Protein AF-A0A316BG96-F1 (afdb_monomer_lite)

Sequence (163 aa):
MLDLDTLSNEFERIVKGADGKKNVAPDLAKAYNKYAKGGTIAGAVLTAGGDVSLLESDFTTDNTEATITNMAAKICAFWDGVPKPGVPSHGGTVVVSVAPTFSLMTVAVAAAIKSCITDKTVEKPYKTLFKAIENVLKTATVTITETMPTTPPSPGTFPETLS

Radius of gyration: 20.79 Å; chains: 1; bounding box: 70×30×56 Å

Structure (mmCIF, N/CA/C/O backbone):
data_AF-A0A316BG96-F1
#
_entry.id   AF-A0A316BG96-F1
#
loop_
_atom_site.group_PDB
_atom_site.id
_atom_site.type_symbol
_atom_site.label_atom_id
_atom_site.label_alt_id
_atom_site.label_comp_id
_atom_site.label_asym_id
_atom_site.label_entity_id
_atom_site.label_seq_id
_atom_site.pdbx_PDB_ins_code
_atom_site.Cartn_x
_atom_site.Cartn_y
_atom_site.Cartn_z
_atom_site.occupancy
_atom_site.B_iso_or_equiv
_atom_site.auth_seq_id
_atom_site.auth_comp_id
_atom_site.auth_asym_id
_atom_site.auth_atom_id
_atom_site.pdbx_PDB_model_num
ATOM 1 N N . MET A 1 1 ? 10.512 1.815 0.602 1.00 74.44 1 MET A N 1
ATOM 2 C CA . MET A 1 1 ? 9.429 2.732 1.029 1.00 74.44 1 MET A CA 1
ATOM 3 C C . MET A 1 1 ? 10.074 3.735 1.974 1.00 74.44 1 MET A C 1
ATOM 5 O O . MET A 1 1 ? 11.223 3.488 2.346 1.00 74.44 1 MET A O 1
ATOM 9 N N . LEU A 1 2 ? 9.421 4.848 2.345 1.00 72.62 2 LEU A N 1
ATOM 10 C CA . LEU A 1 2 ? 9.953 5.623 3.480 1.00 72.62 2 LEU A CA 1
ATOM 11 C C . LEU A 1 2 ? 10.002 4.732 4.728 1.00 72.62 2 LEU A C 1
ATOM 13 O O . LEU A 1 2 ? 9.362 3.686 4.789 1.00 72.62 2 LEU A O 1
ATOM 17 N N . ASP A 1 3 ? 10.781 5.141 5.717 1.00 87.94 3 ASP A N 1
ATOM 18 C CA . ASP A 1 3 ? 10.872 4.424 6.980 1.00 87.94 3 ASP A CA 1
ATOM 19 C C . ASP A 1 3 ? 9.499 4.326 7.696 1.00 87.94 3 ASP A C 1
ATOM 21 O O . ASP A 1 3 ? 8.708 5.277 7.718 1.00 87.94 3 ASP A O 1
ATOM 25 N N . LEU A 1 4 ? 9.218 3.155 8.281 1.00 91.62 4 LEU A N 1
ATOM 26 C CA . LEU A 1 4 ? 7.958 2.866 8.974 1.00 91.62 4 LEU A CA 1
ATOM 27 C C . LEU A 1 4 ? 7.798 3.675 10.265 1.00 91.62 4 LEU A C 1
ATOM 29 O O . LEU A 1 4 ? 6.662 3.980 10.634 1.00 91.62 4 LEU A O 1
ATOM 33 N N . ASP A 1 5 ? 8.889 4.026 10.959 1.00 92.12 5 ASP A N 1
ATOM 34 C CA . ASP A 1 5 ? 8.796 4.906 12.130 1.00 92.12 5 ASP A CA 1
ATOM 35 C C . ASP A 1 5 ? 8.307 6.298 11.715 1.00 92.12 5 ASP A C 1
ATOM 37 O O . ASP A 1 5 ? 7.443 6.865 12.378 1.00 92.12 5 ASP A O 1
ATOM 41 N N . THR A 1 6 ? 8.761 6.813 10.572 1.00 92.62 6 THR A N 1
ATOM 42 C CA . THR A 1 6 ? 8.287 8.092 10.021 1.00 92.62 6 THR A CA 1
ATOM 43 C C . THR A 1 6 ? 6.783 8.072 9.739 1.00 92.62 6 THR A C 1
ATOM 45 O O . THR A 1 6 ? 6.073 8.990 10.151 1.00 92.62 6 THR A O 1
ATOM 48 N N . LEU A 1 7 ? 6.278 7.023 9.077 1.00 93.88 7 LEU A N 1
ATOM 49 C CA . LEU A 1 7 ? 4.843 6.876 8.811 1.00 93.88 7 LEU A CA 1
ATOM 50 C C . LEU A 1 7 ? 4.038 6.743 10.111 1.00 93.88 7 LEU A C 1
ATOM 52 O O . LEU A 1 7 ? 3.036 7.434 10.288 1.00 93.88 7 LEU A O 1
ATOM 56 N N . SER A 1 8 ? 4.488 5.879 11.026 1.00 93.19 8 SER A N 1
ATOM 57 C CA . SER A 1 8 ? 3.817 5.650 12.309 1.00 93.19 8 SER A CA 1
ATOM 58 C C . SER A 1 8 ? 3.733 6.932 13.134 1.00 93.19 8 SER A C 1
ATOM 60 O O . SER A 1 8 ? 2.661 7.269 13.628 1.00 93.19 8 SER A O 1
ATOM 62 N N . ASN A 1 9 ? 4.838 7.671 13.253 1.00 93.88 9 ASN A N 1
ATOM 63 C CA . ASN A 1 9 ? 4.888 8.921 14.009 1.00 93.88 9 ASN A CA 1
ATOM 64 C C . ASN A 1 9 ? 3.950 9.979 13.414 1.00 93.88 9 ASN A C 1
ATOM 66 O O . ASN A 1 9 ? 3.294 10.708 14.156 1.00 93.88 9 ASN A O 1
ATOM 70 N N . GLU A 1 10 ? 3.855 10.051 12.084 1.00 94.25 10 GLU A N 1
ATOM 71 C CA . GLU A 1 10 ? 2.964 10.992 11.408 1.00 94.25 10 GLU A CA 1
ATOM 72 C C . GLU A 1 10 ? 1.486 10.634 11.617 1.00 94.25 10 GLU A C 1
ATOM 74 O O . GLU A 1 10 ? 0.682 11.513 11.932 1.00 94.25 10 GLU A O 1
ATOM 79 N N . PHE A 1 11 ? 1.132 9.348 11.534 1.00 92.94 11 PHE A N 1
ATOM 80 C CA . PHE A 1 11 ? -0.216 8.867 11.852 1.00 92.94 11 PHE A CA 1
ATOM 81 C C . PHE A 1 11 ? -0.593 9.172 13.304 1.00 92.94 11 PHE A C 1
ATOM 83 O O . PHE A 1 11 ? -1.660 9.729 13.563 1.00 92.94 11 PHE A O 1
ATOM 90 N N . GLU A 1 12 ? 0.301 8.889 14.256 1.00 91.88 12 GLU A N 1
ATOM 91 C CA . GLU A 1 12 ? 0.081 9.234 15.661 1.00 91.88 12 GLU A CA 1
ATOM 92 C C . GLU A 1 12 ? -0.116 10.734 15.864 1.00 91.88 12 GLU A C 1
ATOM 94 O O . GLU A 1 12 ? -1.013 11.134 16.603 1.00 91.88 12 GLU A O 1
ATOM 99 N N . ARG A 1 13 ? 0.703 11.571 15.216 1.00 93.88 13 ARG A N 1
ATOM 100 C CA . ARG A 1 13 ? 0.604 13.032 15.299 1.00 93.88 13 ARG A CA 1
ATOM 101 C C . ARG A 1 13 ? -0.744 13.529 14.780 1.00 93.88 13 ARG A C 1
ATOM 103 O O . ARG A 1 13 ? -1.360 14.374 15.427 1.00 93.88 13 ARG A O 1
ATOM 110 N N . ILE A 1 14 ? -1.199 13.014 13.636 1.00 91.56 14 ILE A N 1
ATOM 111 C CA . ILE A 1 14 ? -2.481 13.388 13.024 1.00 91.56 14 ILE A CA 1
ATOM 112 C C . ILE A 1 14 ? -3.645 12.992 13.939 1.00 91.56 14 ILE A C 1
ATOM 114 O O . ILE A 1 14 ? -4.504 13.824 14.219 1.00 91.56 14 ILE A O 1
ATOM 118 N N . VAL A 1 15 ? -3.650 11.756 14.447 1.00 88.44 15 VAL A N 1
ATOM 119 C CA . VAL A 1 15 ? -4.741 11.253 15.296 1.00 88.44 15 VAL A CA 1
ATOM 120 C C . VAL A 1 15 ? -4.753 11.928 16.670 1.00 88.44 15 VAL A C 1
ATOM 122 O O . VAL A 1 15 ? -5.816 12.328 17.130 1.00 88.44 15 VAL A O 1
ATOM 125 N N . LYS A 1 16 ? -3.593 12.142 17.309 1.00 87.12 16 LYS A N 1
ATOM 126 C CA . LYS A 1 16 ? -3.494 12.891 18.581 1.00 87.12 16 LYS A CA 1
ATOM 127 C C . LYS A 1 16 ? -3.902 14.359 18.430 1.00 87.12 16 LYS A C 1
ATOM 129 O O . LYS A 1 16 ? -4.384 14.958 19.383 1.00 87.12 16 LYS A O 1
ATOM 134 N N . GLY A 1 17 ? -3.686 14.939 17.249 1.00 83.00 17 GLY A N 1
ATOM 135 C CA . GLY A 1 17 ? -4.087 16.305 16.921 1.00 83.00 17 GLY A CA 1
ATOM 136 C C . GLY A 1 17 ? -5.556 16.454 16.514 1.00 83.00 17 GLY A C 1
ATOM 137 O O . GLY A 1 17 ? -5.982 17.576 16.243 1.00 83.00 17 GLY A O 1
ATOM 138 N N . ALA A 1 18 ? -6.321 15.361 16.439 1.00 83.69 18 ALA A N 1
ATOM 139 C CA . ALA A 1 18 ? -7.738 15.408 16.110 1.00 83.69 18 ALA A CA 1
ATOM 140 C C . ALA A 1 18 ? -8.537 15.981 17.291 1.00 83.69 18 ALA A C 1
ATOM 142 O O . ALA A 1 18 ? -8.522 15.442 18.392 1.00 83.69 18 ALA A O 1
ATOM 143 N N . ASP A 1 19 ? -9.283 17.055 17.051 1.00 75.50 19 ASP A N 1
ATOM 144 C CA . ASP A 1 19 ? -10.166 17.699 18.035 1.00 75.50 19 ASP A CA 1
ATOM 145 C C . ASP A 1 19 ? -11.575 17.070 18.086 1.00 75.50 19 ASP A C 1
ATOM 147 O O . ASP A 1 19 ? -12.491 17.613 18.705 1.00 75.50 19 ASP A O 1
ATOM 151 N N . GLY A 1 20 ? -11.768 15.946 17.386 1.00 69.00 20 GLY A N 1
ATOM 152 C CA . GLY A 1 20 ? -13.056 15.270 17.213 1.00 69.00 20 GLY A CA 1
ATOM 153 C C . GLY A 1 20 ? -14.021 15.960 16.240 1.00 69.00 20 GLY A C 1
ATOM 154 O O . GLY A 1 20 ? -15.096 15.423 15.988 1.00 69.00 20 GLY A O 1
ATOM 155 N N . LYS A 1 21 ? -13.663 17.123 15.674 1.00 67.81 21 LYS A N 1
ATOM 156 C CA . LYS A 1 21 ? -14.486 17.880 14.711 1.00 67.81 21 LYS A CA 1
ATOM 157 C C . LYS A 1 21 ? -13.891 17.875 13.307 1.00 67.81 21 LYS A C 1
ATOM 159 O O . LYS A 1 21 ? -14.628 17.937 12.325 1.00 67.81 21 LYS A O 1
ATOM 164 N N . LYS A 1 22 ? -12.565 17.802 13.198 1.00 75.56 22 LYS A N 1
ATOM 165 C CA . LYS A 1 22 ? -11.862 17.725 11.917 1.00 75.56 22 LYS A CA 1
ATOM 166 C C . LYS A 1 22 ? -11.860 16.292 11.380 1.00 75.56 22 LYS A C 1
ATOM 168 O O . LYS A 1 22 ? -11.374 15.379 12.043 1.00 75.56 22 LYS A O 1
ATOM 173 N N . ASN A 1 23 ? -12.319 16.105 10.140 1.00 82.25 23 ASN A N 1
ATOM 174 C CA . ASN A 1 23 ? -12.056 14.868 9.406 1.00 82.25 23 ASN A CA 1
ATOM 175 C C . ASN A 1 23 ? -10.546 14.757 9.131 1.00 82.25 23 ASN A C 1
ATOM 177 O O . ASN A 1 23 ? -9.992 15.547 8.365 1.00 82.25 23 ASN A O 1
ATOM 181 N N . VAL A 1 24 ? -9.885 13.792 9.770 1.00 88.31 24 VAL A N 1
ATOM 182 C CA . VAL A 1 24 ? -8.439 13.555 9.629 1.00 88.31 24 VAL A CA 1
ATOM 183 C C . VAL A 1 24 ? -8.082 12.625 8.472 1.00 88.31 24 VAL A C 1
ATOM 185 O O . VAL A 1 24 ? -6.910 12.528 8.113 1.00 88.31 24 VAL A O 1
ATOM 188 N N . ALA A 1 25 ? -9.061 11.962 7.858 1.00 87.81 25 ALA A N 1
ATOM 189 C CA . ALA A 1 25 ? -8.812 10.952 6.837 1.00 87.81 25 ALA A CA 1
ATOM 190 C C . ALA A 1 25 ? -8.024 11.469 5.608 1.00 87.81 25 ALA A C 1
ATOM 192 O O . ALA A 1 25 ? -7.101 10.772 5.178 1.00 87.81 25 ALA A O 1
ATOM 193 N N . PRO A 1 26 ? -8.237 12.707 5.107 1.00 90.44 26 PRO A N 1
ATOM 194 C CA . PRO A 1 26 ? -7.395 13.269 4.047 1.00 90.44 26 PRO A CA 1
ATOM 195 C C . PRO A 1 26 ? -5.927 13.453 4.450 1.00 90.44 26 PRO A C 1
ATOM 197 O O . PRO A 1 26 ? -5.026 13.287 3.627 1.00 90.44 26 PRO A O 1
ATOM 200 N N . ASP A 1 27 ? -5.661 13.791 5.713 1.00 91.81 27 ASP A N 1
ATOM 201 C CA . ASP A 1 27 ? -4.294 13.965 6.214 1.00 91.81 27 ASP A CA 1
ATOM 202 C C . ASP A 1 27 ? -3.598 12.598 6.368 1.00 91.81 27 ASP A C 1
ATOM 204 O O . ASP A 1 27 ? -2.430 12.455 5.998 1.00 91.81 27 ASP A O 1
ATOM 208 N N . LEU A 1 28 ? -4.330 11.568 6.814 1.00 92.56 28 LEU A N 1
ATOM 209 C CA . LEU A 1 28 ? -3.842 10.183 6.890 1.00 92.56 28 LEU A CA 1
ATOM 210 C C . LEU A 1 28 ? -3.525 9.610 5.498 1.00 92.56 28 LEU A C 1
ATOM 212 O O . LEU A 1 28 ? -2.443 9.055 5.288 1.00 92.56 28 LEU A O 1
ATOM 216 N N . ALA A 1 29 ? -4.412 9.810 4.518 1.00 93.75 29 ALA A N 1
ATOM 217 C CA . ALA A 1 29 ? -4.192 9.397 3.131 1.00 93.75 29 ALA A CA 1
ATOM 218 C C . ALA A 1 29 ? -2.940 10.058 2.524 1.00 93.75 29 ALA A C 1
ATOM 220 O O . ALA A 1 29 ? -2.113 9.392 1.894 1.00 93.75 29 ALA A O 1
ATOM 221 N N . LYS A 1 30 ? -2.738 11.361 2.771 1.00 94.31 30 LYS A N 1
ATOM 222 C CA . LYS A 1 30 ? -1.529 12.086 2.343 1.00 94.31 30 LYS A CA 1
ATOM 223 C C . LYS A 1 30 ? -0.261 11.543 2.996 1.00 94.31 30 LYS A C 1
ATOM 225 O O . LYS A 1 30 ? 0.751 11.395 2.306 1.00 94.31 30 LYS A O 1
ATOM 230 N N . ALA A 1 31 ? -0.297 11.244 4.295 1.00 94.56 31 ALA A N 1
ATOM 231 C CA . ALA A 1 31 ? 0.837 10.664 5.008 1.00 94.56 31 ALA A CA 1
ATOM 232 C C . ALA A 1 31 ? 1.220 9.290 4.430 1.00 94.56 31 ALA A C 1
ATOM 234 O O . ALA A 1 31 ? 2.396 9.050 4.141 1.00 94.56 31 ALA A O 1
ATOM 235 N N . TYR A 1 32 ? 0.230 8.433 4.162 1.00 95.06 32 TYR A N 1
ATOM 236 C CA . TYR A 1 32 ? 0.454 7.132 3.529 1.00 95.06 32 TYR A CA 1
ATOM 237 C C . TYR A 1 32 ? 1.020 7.268 2.108 1.00 95.06 32 TYR A C 1
ATOM 239 O O . TYR A 1 32 ? 1.989 6.598 1.748 1.00 95.06 32 TYR A O 1
ATOM 247 N N . ASN A 1 33 ? 0.497 8.208 1.314 1.00 95.31 33 ASN A N 1
ATOM 248 C CA . ASN A 1 33 ? 1.019 8.481 -0.023 1.00 95.31 33 ASN A CA 1
ATOM 249 C C . ASN A 1 33 ? 2.473 8.965 0.012 1.00 95.31 33 ASN A C 1
ATOM 251 O O . ASN A 1 33 ? 3.304 8.499 -0.762 1.00 95.31 33 ASN A O 1
ATOM 255 N N . LYS A 1 34 ? 2.823 9.857 0.945 1.00 95.50 34 LYS A N 1
ATOM 256 C CA . LYS A 1 34 ? 4.212 10.297 1.135 1.00 95.50 34 LYS A CA 1
ATOM 257 C C . LYS A 1 34 ? 5.133 9.117 1.451 1.00 95.50 34 LYS A C 1
ATOM 259 O O . LYS A 1 34 ? 6.230 9.045 0.900 1.00 95.50 34 LYS A O 1
ATOM 264 N N . TYR A 1 35 ? 4.679 8.187 2.289 1.00 94.38 35 TYR A N 1
ATOM 265 C CA . TYR A 1 35 ? 5.410 6.957 2.581 1.00 94.38 35 TYR A CA 1
ATOM 266 C C . TYR A 1 35 ? 5.627 6.084 1.337 1.00 94.38 35 TYR A C 1
ATOM 268 O O . TYR A 1 35 ? 6.760 5.660 1.079 1.00 94.38 35 TYR A O 1
ATOM 276 N N . ALA A 1 36 ? 4.583 5.889 0.525 1.00 94.81 36 ALA A N 1
ATOM 277 C CA . ALA A 1 36 ? 4.663 5.116 -0.712 1.00 94.81 36 ALA A CA 1
ATOM 278 C C . ALA A 1 36 ? 5.658 5.723 -1.717 1.00 94.81 36 ALA A C 1
ATOM 280 O O . ALA A 1 36 ? 6.455 5.006 -2.323 1.00 94.81 36 ALA A O 1
ATOM 281 N N . LYS A 1 37 ? 5.688 7.058 -1.818 1.00 94.12 37 LYS A N 1
ATOM 282 C CA . LYS A 1 37 ? 6.581 7.815 -2.714 1.00 94.12 37 LYS A CA 1
ATOM 283 C C . LYS A 1 37 ? 8.069 7.653 -2.396 1.00 94.12 37 LYS A C 1
ATOM 285 O O . LYS A 1 37 ? 8.889 7.848 -3.286 1.00 94.12 37 LYS A O 1
ATOM 290 N N . GLY A 1 38 ? 8.432 7.279 -1.166 1.00 90.00 38 GLY A N 1
ATOM 291 C CA . GLY A 1 38 ? 9.817 6.934 -0.808 1.00 90.00 38 GLY A CA 1
ATOM 292 C C . GLY A 1 38 ? 10.198 5.481 -1.095 1.00 90.00 38 GLY A C 1
ATOM 293 O O . GLY A 1 38 ? 11.215 4.994 -0.608 1.00 90.00 38 GLY A O 1
ATOM 294 N N . GLY A 1 39 ? 9.349 4.732 -1.799 1.00 87.44 39 GLY A N 1
ATOM 295 C CA . GLY A 1 39 ? 9.655 3.395 -2.291 1.00 87.44 39 GLY A CA 1
ATOM 296 C C . GLY A 1 39 ? 10.709 3.363 -3.388 1.00 87.44 39 GLY A C 1
ATOM 297 O O . GLY A 1 39 ? 10.917 4.339 -4.101 1.00 87.44 39 GLY A O 1
ATOM 298 N N . THR A 1 40 ? 11.339 2.200 -3.538 1.00 90.12 40 THR A N 1
ATOM 299 C CA . THR A 1 40 ? 12.226 1.888 -4.657 1.00 90.12 40 THR A CA 1
ATOM 300 C C . THR A 1 40 ? 11.780 0.573 -5.281 1.00 90.12 40 THR A C 1
ATOM 302 O O . THR A 1 40 ? 11.565 -0.417 -4.584 1.00 90.12 40 THR A O 1
ATOM 305 N N . ILE A 1 41 ? 11.614 0.585 -6.601 1.00 91.00 41 ILE A N 1
ATOM 306 C CA . ILE A 1 41 ? 11.384 -0.590 -7.441 1.00 91.00 41 ILE A CA 1
ATOM 307 C C . ILE A 1 41 ? 12.281 -0.380 -8.658 1.00 91.00 41 ILE A C 1
ATOM 309 O O . ILE A 1 41 ? 12.182 0.654 -9.319 1.00 91.00 41 ILE A O 1
ATOM 313 N N . ALA A 1 42 ? 13.194 -1.313 -8.924 1.00 91.44 42 ALA A N 1
ATOM 314 C CA . ALA A 1 42 ? 14.068 -1.226 -10.091 1.00 91.44 42 ALA A CA 1
ATOM 315 C C . ALA A 1 42 ? 13.215 -1.170 -11.371 1.00 91.44 42 ALA A C 1
ATOM 317 O O . ALA A 1 42 ? 12.233 -1.902 -11.482 1.00 91.44 42 ALA A O 1
ATOM 318 N N . GLY A 1 43 ? 13.530 -0.260 -12.295 1.00 92.12 43 GLY A N 1
ATOM 319 C CA . GLY A 1 43 ? 12.733 -0.068 -13.510 1.00 92.12 43 GLY A CA 1
ATOM 320 C C . GLY A 1 43 ? 11.470 0.789 -13.342 1.00 92.12 43 GLY A C 1
ATOM 321 O O . GLY A 1 43 ? 10.800 1.081 -14.331 1.00 92.12 43 GLY A O 1
ATOM 322 N N . ALA A 1 44 ? 11.124 1.235 -12.130 1.00 94.81 44 ALA A N 1
ATOM 323 C CA . ALA A 1 44 ? 9.926 2.039 -11.892 1.00 94.81 44 ALA A CA 1
ATOM 324 C C . ALA A 1 44 ? 10.207 3.305 -11.074 1.00 94.81 44 ALA A C 1
ATOM 326 O O . ALA A 1 44 ? 11.120 3.374 -10.252 1.00 94.81 44 ALA A O 1
ATOM 327 N N . VAL A 1 45 ? 9.376 4.323 -11.285 1.00 94.81 45 VAL A N 1
ATOM 328 C CA . VAL A 1 45 ? 9.361 5.561 -10.504 1.00 94.81 45 VAL A CA 1
ATOM 329 C C . VAL A 1 45 ? 8.089 5.628 -9.664 1.00 94.81 45 VAL A C 1
ATOM 331 O O . VAL A 1 45 ? 6.998 5.323 -10.140 1.00 94.81 45 VAL A O 1
ATOM 334 N N . LEU A 1 46 ? 8.235 6.007 -8.394 1.00 95.12 46 LEU A N 1
ATOM 335 C CA . LEU A 1 46 ? 7.136 6.065 -7.420 1.00 95.12 46 LEU A CA 1
ATOM 336 C C . LEU A 1 46 ? 6.827 7.505 -6.974 1.00 95.12 46 LEU A C 1
ATOM 338 O O . LEU A 1 46 ? 5.919 7.733 -6.180 1.00 95.12 46 LEU A O 1
ATOM 342 N N . THR A 1 47 ? 7.558 8.501 -7.484 1.00 92.12 47 THR A N 1
ATOM 343 C CA . THR A 1 47 ? 7.514 9.902 -7.023 1.00 92.12 47 THR A CA 1
ATOM 344 C C . THR A 1 47 ? 6.202 10.629 -7.315 1.00 92.12 47 THR A C 1
ATOM 346 O O . THR A 1 47 ? 5.970 11.692 -6.739 1.00 92.12 47 THR A O 1
ATOM 349 N N . ALA A 1 48 ? 5.326 10.086 -8.163 1.00 90.06 48 ALA A N 1
ATOM 350 C CA . ALA A 1 48 ? 3.965 10.593 -8.338 1.00 90.06 48 ALA A CA 1
ATOM 351 C C . ALA A 1 48 ? 3.056 10.180 -7.165 1.00 90.06 48 ALA A C 1
ATOM 353 O O . ALA A 1 48 ? 2.255 10.988 -6.686 1.00 90.06 48 ALA A O 1
ATOM 354 N N . GLY A 1 49 ? 3.281 8.987 -6.608 1.00 92.50 49 GLY A N 1
ATOM 355 C CA . GLY A 1 49 ? 2.392 8.351 -5.641 1.00 92.50 49 GLY A CA 1
ATOM 356 C C . GLY A 1 49 ? 1.203 7.662 -6.314 1.00 92.50 49 GLY A C 1
ATOM 357 O O . GLY A 1 49 ? 1.185 7.497 -7.532 1.00 92.50 49 GLY A O 1
ATOM 358 N N . GLY A 1 50 ? 0.228 7.253 -5.505 1.00 92.31 50 GLY A N 1
ATOM 359 C CA . GLY A 1 50 ? -1.016 6.630 -5.966 1.00 92.31 50 GLY A CA 1
ATOM 360 C C . GLY A 1 50 ? -2.219 7.565 -5.851 1.00 92.31 50 GLY A C 1
ATOM 361 O O . GLY A 1 50 ? -2.094 8.718 -5.426 1.00 92.31 50 GLY A O 1
ATOM 362 N N . ASP A 1 51 ? -3.395 7.051 -6.209 1.00 94.31 51 ASP A N 1
ATOM 363 C CA . ASP A 1 51 ? -4.663 7.763 -6.047 1.00 94.31 51 ASP A CA 1
ATOM 364 C C . ASP A 1 51 ? -5.063 7.821 -4.567 1.00 94.31 51 ASP A C 1
ATOM 366 O O . ASP A 1 51 ? -5.522 6.841 -3.981 1.00 94.31 51 ASP A O 1
ATOM 370 N N . VAL A 1 52 ? -4.867 8.987 -3.951 1.00 92.88 52 VAL A N 1
ATOM 371 C CA . VAL A 1 52 ? -5.154 9.201 -2.527 1.00 92.88 52 VAL A CA 1
ATOM 372 C C . VAL A 1 52 ? -6.637 9.114 -2.196 1.00 92.88 52 VAL A C 1
ATOM 374 O O . VAL A 1 52 ? -6.950 8.766 -1.062 1.00 92.88 52 VAL A O 1
ATOM 377 N N . SER A 1 53 ? -7.535 9.359 -3.156 1.00 91.50 53 SER A N 1
ATOM 378 C CA . SER A 1 53 ? -8.984 9.299 -2.923 1.00 91.50 53 SER A CA 1
ATOM 379 C C . SER A 1 53 ? -9.446 7.890 -2.540 1.00 91.50 53 SER A C 1
ATOM 381 O O . SER A 1 53 ? -10.394 7.730 -1.771 1.00 91.50 53 SER A O 1
ATOM 383 N N . LEU A 1 54 ? -8.697 6.866 -2.968 1.00 91.06 54 LEU A N 1
ATOM 384 C CA . LEU A 1 54 ? -8.889 5.482 -2.544 1.00 91.06 54 LEU A CA 1
ATOM 385 C C . LEU A 1 54 ? -8.636 5.281 -1.046 1.00 91.06 54 LEU A C 1
ATOM 387 O O . LEU A 1 54 ? -9.049 4.268 -0.515 1.00 91.06 54 LEU A O 1
ATOM 391 N N . LEU A 1 55 ? -7.957 6.196 -0.355 1.00 88.00 55 LEU A N 1
ATOM 392 C CA . LEU A 1 55 ? -7.557 6.038 1.047 1.00 88.00 55 LEU A CA 1
ATOM 393 C C . LEU A 1 55 ? -8.279 7.005 2.002 1.00 88.00 55 LEU A C 1
ATOM 395 O O . LEU A 1 55 ? -8.191 6.851 3.219 1.00 88.00 55 LEU A O 1
ATOM 399 N N . GLU A 1 56 ? -8.983 8.010 1.475 1.00 80.12 56 GLU A N 1
ATOM 400 C CA . GLU A 1 56 ? -9.551 9.139 2.232 1.00 80.12 56 GLU A CA 1
ATOM 401 C C . GLU A 1 56 ? -10.733 8.782 3.147 1.00 80.12 56 GLU A C 1
ATOM 403 O O . GLU A 1 56 ? -11.234 9.656 3.847 1.00 80.12 56 GLU A O 1
ATOM 408 N N . SER A 1 57 ? -11.189 7.529 3.175 1.00 67.75 57 SER A N 1
ATOM 409 C CA . SER A 1 57 ? -12.260 7.086 4.086 1.00 67.75 57 SER A CA 1
ATOM 410 C C . SER A 1 57 ? -11.893 5.871 4.934 1.00 67.75 57 SER A C 1
ATOM 412 O O . SER A 1 57 ? -12.492 5.679 5.983 1.00 67.75 57 SER A O 1
ATOM 414 N N . ASP A 1 58 ? -10.886 5.086 4.554 1.00 69.69 58 ASP A N 1
ATOM 415 C CA . ASP A 1 58 ? -10.701 3.732 5.101 1.00 69.69 58 ASP A CA 1
ATOM 416 C C . ASP A 1 58 ? -9.790 3.657 6.325 1.00 69.69 58 ASP A C 1
ATOM 418 O O . ASP A 1 58 ? -9.701 2.619 6.972 1.00 69.69 58 ASP A O 1
ATOM 422 N N . PHE A 1 59 ? -9.121 4.756 6.680 1.00 69.81 59 PHE A N 1
ATOM 423 C CA . PHE A 1 59 ? -8.311 4.827 7.901 1.00 69.81 59 PHE A CA 1
ATOM 424 C C . PHE A 1 59 ? -9.099 5.287 9.137 1.00 69.81 59 PHE A C 1
ATOM 426 O O . PHE A 1 59 ? -8.531 5.359 10.225 1.00 69.81 59 PHE A O 1
ATOM 433 N N . THR A 1 60 ? -10.385 5.618 8.988 1.00 65.44 60 THR A N 1
ATOM 434 C CA . THR A 1 60 ? -11.239 6.156 10.067 1.00 65.44 60 THR A CA 1
ATOM 435 C C . THR A 1 60 ? -12.525 5.354 10.281 1.00 65.44 60 THR A C 1
ATOM 437 O O . THR A 1 60 ? -13.472 5.852 10.885 1.00 65.44 60 THR A O 1
ATOM 440 N N . THR A 1 61 ? -12.597 4.140 9.744 1.00 67.94 61 THR A N 1
ATOM 441 C CA . THR A 1 61 ? -13.802 3.301 9.731 1.00 67.94 61 THR A CA 1
ATOM 442 C C . THR A 1 61 ? -13.849 2.303 10.890 1.00 67.94 61 THR A C 1
ATOM 444 O O . THR A 1 61 ? -12.895 2.166 11.653 1.00 67.94 61 THR A O 1
ATOM 447 N N . ASP A 1 62 ? -14.988 1.622 11.042 1.00 75.75 62 ASP A N 1
ATOM 448 C CA . ASP A 1 62 ? -15.192 0.605 12.075 1.00 75.75 62 ASP A CA 1
ATOM 449 C C . ASP A 1 62 ? -14.399 -0.695 11.829 1.00 75.75 62 ASP A C 1
ATOM 451 O O . ASP A 1 62 ? -13.845 -0.936 10.760 1.00 75.75 62 ASP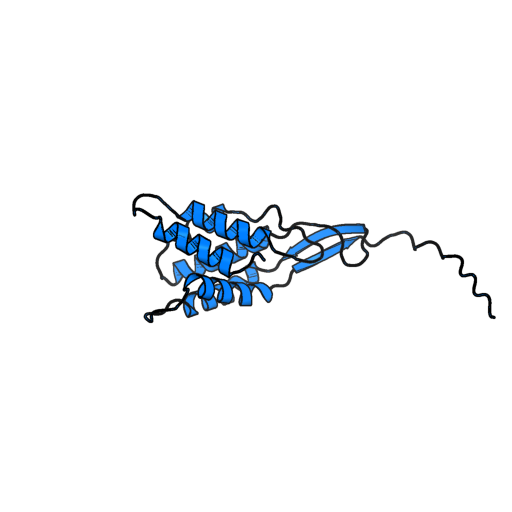 A O 1
ATOM 455 N N . ASN A 1 63 ? -14.348 -1.575 12.830 1.00 79.94 63 ASN A N 1
ATOM 456 C CA . ASN A 1 63 ? -13.594 -2.833 12.750 1.00 79.94 63 ASN A CA 1
ATOM 457 C C . ASN A 1 63 ? -14.437 -4.003 12.207 1.00 79.94 63 ASN A C 1
ATOM 459 O O . ASN A 1 63 ? -14.256 -5.149 12.623 1.00 79.94 63 ASN A O 1
ATOM 463 N N . THR A 1 64 ? -15.391 -3.737 11.310 1.00 86.19 64 THR A N 1
ATOM 464 C CA . THR A 1 64 ? -16.217 -4.800 10.719 1.00 86.19 64 THR A CA 1
ATOM 465 C C . THR A 1 64 ? -15.467 -5.549 9.619 1.00 86.19 64 THR A C 1
ATOM 467 O O . THR A 1 64 ? -14.558 -5.027 8.974 1.00 86.19 64 THR A O 1
ATOM 470 N N . GLU A 1 65 ? -15.862 -6.797 9.362 1.00 87.25 65 GLU A N 1
ATOM 471 C CA . GLU A 1 65 ? -15.251 -7.618 8.309 1.00 87.25 65 GLU A CA 1
ATOM 472 C C . GLU A 1 65 ? -15.394 -6.993 6.911 1.00 87.25 65 GLU A C 1
ATOM 474 O O . GLU A 1 65 ? -14.445 -7.012 6.121 1.00 87.25 65 GLU A O 1
ATOM 479 N N . ALA A 1 66 ? -16.548 -6.381 6.630 1.00 88.06 66 ALA A N 1
ATOM 480 C CA . ALA A 1 66 ? -16.794 -5.666 5.382 1.00 88.06 66 ALA A CA 1
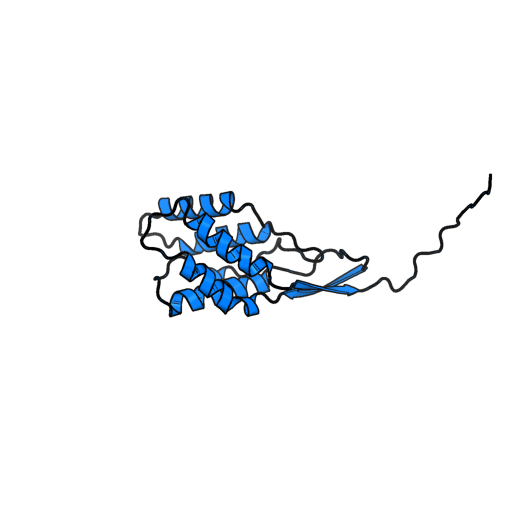ATOM 481 C C . ALA A 1 66 ? -15.843 -4.471 5.225 1.00 88.06 66 ALA A C 1
ATOM 483 O O . ALA A 1 66 ? -15.213 -4.315 4.177 1.00 88.06 66 ALA A O 1
ATOM 484 N N . THR A 1 67 ? -15.677 -3.678 6.285 1.00 88.31 67 THR A N 1
ATOM 485 C CA . THR A 1 67 ? -14.761 -2.538 6.293 1.00 88.31 67 THR A CA 1
ATOM 486 C C . THR A 1 67 ? -13.308 -2.965 6.103 1.00 88.31 67 THR A C 1
ATOM 488 O O . THR A 1 67 ? -12.618 -2.403 5.256 1.00 88.31 67 THR A O 1
ATOM 491 N N . ILE A 1 68 ? -12.841 -3.988 6.827 1.00 90.56 68 ILE A N 1
ATOM 492 C CA . ILE A 1 68 ? -11.463 -4.494 6.706 1.00 90.56 68 ILE A CA 1
ATOM 493 C C . ILE A 1 68 ? -11.186 -4.973 5.276 1.00 90.56 68 ILE A C 1
ATOM 495 O O . ILE A 1 68 ? -10.137 -4.671 4.705 1.00 90.56 68 ILE A O 1
ATOM 499 N N . THR A 1 69 ? -12.137 -5.694 4.680 1.00 91.69 69 THR A N 1
ATOM 500 C CA . THR A 1 69 ? -12.021 -6.188 3.301 1.00 91.69 69 THR A CA 1
ATOM 501 C C . THR A 1 69 ? -11.952 -5.031 2.304 1.00 91.69 69 THR A C 1
ATOM 503 O O . THR A 1 69 ? -11.105 -5.032 1.410 1.00 91.69 69 THR A O 1
ATOM 506 N N . ASN A 1 70 ? -12.797 -4.014 2.480 1.00 91.19 70 ASN A N 1
ATOM 507 C CA . ASN A 1 70 ? -12.808 -2.823 1.635 1.00 91.19 70 ASN A CA 1
ATOM 508 C C . ASN A 1 70 ? -11.513 -2.001 1.769 1.00 91.19 70 ASN A C 1
ATOM 510 O O . ASN A 1 70 ? -10.925 -1.610 0.761 1.00 91.19 70 ASN A O 1
ATOM 514 N N . MET A 1 71 ? -11.019 -1.809 2.995 1.00 91.88 71 MET A N 1
ATOM 515 C CA . MET A 1 71 ? -9.740 -1.148 3.267 1.00 91.88 71 MET A CA 1
ATOM 516 C C . MET A 1 71 ? -8.582 -1.878 2.576 1.00 91.88 71 MET A C 1
ATOM 518 O O . MET A 1 71 ? -7.768 -1.248 1.903 1.00 91.88 71 MET A O 1
ATOM 522 N N . ALA A 1 72 ? -8.522 -3.208 2.693 1.00 94.62 72 ALA A N 1
ATOM 523 C CA . ALA A 1 72 ? -7.497 -4.013 2.035 1.00 94.62 72 ALA A CA 1
ATOM 524 C C . ALA A 1 72 ? -7.539 -3.861 0.508 1.00 94.62 72 ALA A C 1
ATOM 526 O O . ALA A 1 72 ? -6.504 -3.616 -0.112 1.00 94.62 72 ALA A O 1
ATOM 527 N N . ALA A 1 73 ? -8.733 -3.943 -0.088 1.00 95.12 73 ALA A N 1
ATOM 528 C CA . ALA A 1 73 ? -8.917 -3.797 -1.529 1.00 95.12 73 ALA A CA 1
ATOM 529 C C . ALA A 1 73 ? -8.430 -2.431 -2.026 1.00 95.12 73 ALA A C 1
ATOM 531 O O . ALA A 1 73 ? -7.721 -2.345 -3.029 1.00 95.12 73 ALA A O 1
ATOM 532 N N . LYS A 1 74 ? -8.752 -1.361 -1.296 1.00 94.81 74 LYS A N 1
ATOM 533 C CA . LYS A 1 74 ? -8.351 -0.000 -1.652 1.00 94.81 74 LYS A CA 1
ATOM 534 C C . LYS A 1 74 ? -6.861 0.268 -1.451 1.00 94.81 74 LYS A C 1
ATOM 536 O O . LYS A 1 74 ? -6.259 0.929 -2.291 1.00 94.81 74 LYS A O 1
ATOM 541 N N . ILE A 1 75 ? -6.237 -0.290 -0.409 1.00 95.31 75 ILE A N 1
ATOM 542 C CA . ILE A 1 75 ? -4.774 -0.248 -0.238 1.00 95.31 75 ILE A CA 1
ATOM 543 C C . ILE A 1 75 ? -4.085 -0.950 -1.411 1.00 95.31 75 ILE A C 1
ATOM 545 O O . ILE A 1 75 ? -3.141 -0.410 -1.986 1.00 95.31 75 ILE A O 1
ATOM 549 N N . CYS A 1 76 ? -4.562 -2.133 -1.793 1.00 96.75 76 CYS A N 1
ATOM 550 C CA . CYS A 1 76 ? -4.023 -2.866 -2.931 1.00 96.75 76 CYS A CA 1
ATOM 551 C C . CYS A 1 76 ? -4.210 -2.101 -4.251 1.00 96.75 76 CYS A C 1
ATOM 553 O O . CYS A 1 76 ? -3.254 -1.969 -5.011 1.00 96.75 76 CYS A O 1
ATOM 555 N N . ALA A 1 77 ? -5.394 -1.530 -4.495 1.00 96.19 77 ALA A N 1
ATOM 556 C CA . ALA A 1 77 ? -5.666 -0.709 -5.675 1.00 96.19 77 ALA A CA 1
ATOM 557 C C . ALA A 1 77 ? -4.804 0.566 -5.717 1.00 96.19 77 ALA A C 1
ATOM 559 O O . ALA A 1 77 ? -4.279 0.931 -6.769 1.00 96.19 77 ALA A O 1
ATOM 560 N N . PHE A 1 78 ? -4.596 1.214 -4.566 1.00 96.38 78 PHE A N 1
ATOM 561 C CA . PHE A 1 78 ? -3.667 2.334 -4.435 1.00 96.38 78 PHE A CA 1
ATOM 562 C C . PHE A 1 78 ? -2.259 1.924 -4.881 1.00 96.38 78 PHE A C 1
ATOM 564 O O . PHE A 1 78 ? -1.656 2.612 -5.705 1.00 96.38 78 PHE A O 1
ATOM 571 N N . TRP A 1 79 ? -1.753 0.788 -4.392 1.00 96.31 79 TRP A N 1
ATOM 572 C CA . TRP A 1 79 ? -0.420 0.297 -4.740 1.00 96.31 79 TRP A CA 1
ATOM 573 C C . TRP A 1 79 ? -0.293 -0.168 -6.192 1.00 96.31 79 TRP A C 1
ATOM 575 O O . TRP A 1 79 ? 0.770 0.031 -6.772 1.00 96.31 79 TRP A O 1
ATOM 585 N N . ASP A 1 80 ? -1.350 -0.683 -6.821 1.00 95.44 80 ASP A N 1
ATOM 586 C CA . ASP A 1 80 ? -1.348 -0.936 -8.272 1.00 95.44 80 ASP A CA 1
ATOM 587 C C . ASP A 1 80 ? -1.185 0.363 -9.080 1.00 95.44 80 ASP A C 1
ATOM 589 O O . ASP A 1 80 ? -0.582 0.376 -10.154 1.00 95.44 80 ASP A O 1
ATOM 593 N N . GLY A 1 81 ? -1.666 1.485 -8.541 1.00 94.50 81 GLY A N 1
ATOM 594 C CA . GLY A 1 81 ? -1.526 2.806 -9.145 1.00 94.50 81 GLY A CA 1
ATOM 595 C C . GLY A 1 81 ? -0.176 3.493 -8.913 1.00 94.50 81 GLY A C 1
ATOM 596 O O . GLY A 1 81 ? 0.119 4.445 -9.639 1.00 94.50 81 GLY A O 1
ATOM 597 N N . VAL A 1 82 ? 0.631 3.050 -7.940 1.00 96.31 82 VAL A N 1
ATOM 598 C CA . VAL A 1 82 ? 1.852 3.754 -7.495 1.00 96.31 82 VAL A CA 1
ATOM 599 C C . VAL A 1 82 ? 3.025 3.620 -8.481 1.00 96.31 82 VAL A C 1
ATOM 601 O O . VAL A 1 82 ? 3.555 4.656 -8.893 1.00 96.31 82 VAL A O 1
ATOM 604 N N . PRO A 1 83 ? 3.482 2.412 -8.872 1.00 95.81 83 PRO A N 1
ATOM 605 C CA . PRO A 1 83 ? 4.624 2.271 -9.768 1.00 95.81 83 PRO A CA 1
ATOM 606 C C . PRO A 1 83 ? 4.295 2.779 -11.174 1.00 95.81 83 PRO A C 1
ATOM 608 O O . PRO A 1 83 ? 3.293 2.388 -11.773 1.00 95.81 83 PRO A O 1
ATOM 611 N N . LYS A 1 84 ? 5.163 3.627 -11.728 1.00 95.19 84 LYS A N 1
ATOM 612 C CA . LYS A 1 84 ? 5.100 4.096 -13.121 1.00 95.19 84 LYS A CA 1
ATOM 613 C C . LYS A 1 84 ? 6.391 3.747 -13.865 1.00 95.19 84 LYS A C 1
ATOM 615 O O . LYS A 1 84 ? 7.416 3.578 -13.202 1.00 95.19 84 LYS A O 1
ATOM 620 N N . PRO A 1 85 ? 6.374 3.656 -15.210 1.00 95.69 85 PRO A N 1
ATOM 621 C CA . PRO A 1 85 ? 7.592 3.490 -16.001 1.00 95.69 85 PRO A CA 1
ATOM 622 C C . PRO A 1 85 ? 8.685 4.478 -15.588 1.00 95.69 85 PRO A C 1
ATOM 624 O O . PRO A 1 85 ? 8.441 5.682 -15.504 1.00 95.69 85 PRO A O 1
ATOM 627 N N . GLY A 1 86 ? 9.863 3.943 -15.271 1.00 93.19 86 GLY A N 1
ATOM 628 C CA . GLY A 1 86 ? 11.018 4.706 -14.815 1.00 93.19 86 GLY A CA 1
ATOM 629 C C . GLY A 1 86 ? 12.219 4.551 -15.745 1.00 93.19 86 GLY A C 1
ATOM 630 O O . GLY A 1 86 ? 12.084 4.396 -16.958 1.00 93.19 86 GLY A O 1
ATOM 631 N N . VAL A 1 87 ? 13.410 4.602 -15.152 1.00 92.12 87 VAL A N 1
ATOM 632 C CA . VAL A 1 87 ? 14.673 4.359 -15.859 1.00 92.12 87 VAL A CA 1
ATOM 633 C C . VAL A 1 87 ? 14.914 2.846 -15.954 1.00 92.12 87 VAL A C 1
ATOM 635 O O . VAL A 1 87 ? 14.736 2.171 -14.937 1.00 92.12 87 VAL A O 1
ATOM 638 N N . PRO A 1 88 ? 15.331 2.314 -17.119 1.00 90.44 88 PRO A N 1
ATOM 639 C CA . PRO A 1 88 ? 15.700 0.907 -17.275 1.00 90.44 88 PRO A CA 1
ATOM 640 C C . PRO A 1 88 ? 16.738 0.459 -16.247 1.00 90.44 88 PRO A C 1
ATOM 642 O O . PRO A 1 88 ? 17.679 1.194 -15.947 1.00 90.44 88 PRO A O 1
ATOM 645 N N . SER A 1 89 ? 16.594 -0.758 -15.731 1.00 89.44 89 SER A N 1
ATOM 646 C CA . SER A 1 89 ? 17.526 -1.343 -14.762 1.00 89.44 89 SER A CA 1
ATOM 647 C C . SER A 1 89 ? 18.198 -2.625 -15.250 1.00 89.44 89 SER A C 1
ATOM 649 O O . SER A 1 89 ? 19.092 -3.119 -14.568 1.00 89.44 89 SER A O 1
ATOM 651 N N . HIS A 1 90 ? 17.810 -3.157 -16.416 1.00 85.31 90 HIS A N 1
ATOM 652 C CA . HIS A 1 90 ? 18.276 -4.457 -16.918 1.00 85.31 90 HIS A CA 1
ATOM 653 C C . HIS A 1 90 ? 19.023 -4.358 -18.258 1.00 85.31 90 H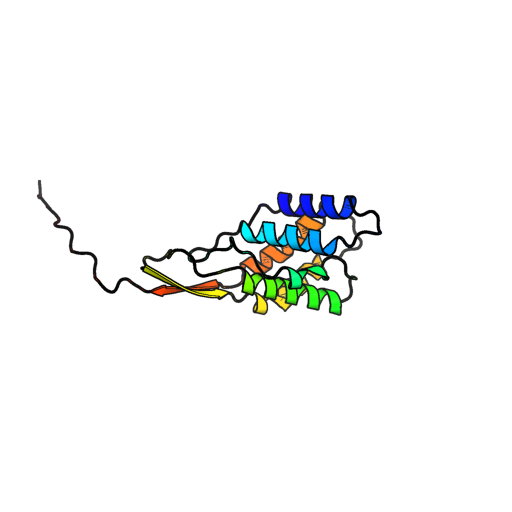IS A C 1
ATOM 655 O O . HIS A 1 90 ? 19.108 -5.326 -19.010 1.00 85.31 90 HIS A O 1
ATOM 661 N N . GLY A 1 91 ? 19.588 -3.183 -18.554 1.00 81.75 91 GLY A N 1
ATOM 662 C CA . GLY A 1 91 ? 20.327 -2.926 -19.794 1.00 81.75 91 GLY A CA 1
ATOM 663 C C . GLY A 1 91 ? 19.446 -2.542 -20.985 1.00 81.75 91 GLY A C 1
ATOM 664 O O . GLY A 1 91 ? 19.962 -2.394 -22.093 1.00 81.75 91 GLY A O 1
ATOM 665 N N . GLY A 1 92 ? 18.140 -2.356 -20.774 1.00 86.06 92 GLY A N 1
ATOM 666 C CA . GLY A 1 92 ? 17.250 -1.768 -21.763 1.00 86.06 92 GLY A CA 1
ATOM 667 C C . GLY A 1 92 ? 17.496 -0.274 -21.994 1.00 86.06 92 GLY A C 1
ATOM 668 O O . GLY A 1 92 ? 18.189 0.404 -21.237 1.00 86.06 92 GLY A O 1
ATOM 669 N N . THR A 1 93 ? 16.894 0.254 -23.056 1.00 90.62 93 THR A N 1
ATOM 670 C CA . THR A 1 93 ? 16.950 1.677 -23.430 1.00 90.62 93 THR A CA 1
ATOM 671 C C . THR A 1 93 ? 15.770 2.478 -22.887 1.00 90.62 93 THR A C 1
ATOM 673 O O . THR A 1 93 ? 15.910 3.665 -22.601 1.00 90.62 93 THR A O 1
ATOM 676 N N . VAL A 1 94 ? 14.609 1.840 -22.710 1.00 93.12 94 VAL A N 1
ATOM 677 C CA . VAL A 1 94 ? 13.394 2.456 -22.158 1.00 93.12 94 VAL A CA 1
ATOM 678 C C . VAL A 1 94 ? 12.538 1.413 -21.443 1.00 93.12 94 VAL A C 1
ATOM 680 O O . VAL A 1 94 ? 12.451 0.275 -21.896 1.00 93.12 94 VAL A O 1
ATOM 683 N N . VAL A 1 95 ? 11.890 1.801 -20.341 1.00 94.12 95 VAL A N 1
ATOM 684 C CA . VAL A 1 95 ? 10.837 1.001 -19.698 1.00 94.12 95 VAL A CA 1
ATOM 685 C C . VAL A 1 95 ? 9.517 1.317 -20.391 1.00 94.12 95 VAL A C 1
ATOM 687 O O . VAL A 1 95 ? 9.060 2.457 -20.361 1.00 94.12 95 VAL A O 1
ATOM 690 N N . VAL A 1 96 ? 8.899 0.319 -21.016 1.00 93.88 96 VAL A N 1
ATOM 691 C CA . VAL A 1 96 ? 7.640 0.487 -21.762 1.00 93.88 96 VAL A CA 1
ATOM 692 C C . VAL A 1 96 ? 6.410 0.212 -20.906 1.00 93.88 96 VAL A C 1
ATOM 694 O O . VAL A 1 96 ? 5.361 0.812 -21.128 1.00 93.88 96 VAL A O 1
ATOM 697 N N . SER A 1 97 ? 6.527 -0.657 -19.901 1.00 94.44 97 SER A N 1
ATOM 698 C CA . SER A 1 97 ? 5.427 -0.949 -18.984 1.00 94.44 97 SER A CA 1
ATOM 699 C C . SER A 1 97 ? 5.907 -1.401 -17.614 1.00 94.44 97 SER A C 1
ATOM 701 O O . SER A 1 97 ? 6.948 -2.041 -17.473 1.00 94.44 97 SER A O 1
ATOM 703 N N . VAL A 1 98 ? 5.087 -1.085 -16.613 1.00 95.62 98 VAL A N 1
ATOM 704 C CA . VAL A 1 98 ? 5.212 -1.539 -15.228 1.00 95.62 98 VAL A CA 1
ATOM 705 C C . VAL A 1 98 ? 3.859 -2.115 -14.833 1.00 95.62 98 VAL A C 1
ATOM 707 O O . VAL A 1 98 ? 2.866 -1.390 -14.838 1.00 95.62 98 VAL A O 1
ATOM 710 N N . ALA A 1 99 ? 3.813 -3.412 -14.542 1.00 95.69 99 ALA A N 1
ATOM 711 C CA . ALA A 1 99 ? 2.590 -4.150 -14.245 1.00 95.69 99 ALA A CA 1
ATOM 712 C C . ALA A 1 99 ? 2.688 -4.788 -12.847 1.00 95.69 99 ALA A C 1
ATOM 714 O O . ALA A 1 99 ? 3.235 -5.889 -12.705 1.00 95.69 99 ALA A O 1
ATOM 715 N N . PRO A 1 100 ? 2.236 -4.079 -11.800 1.00 95.88 100 PRO A N 1
ATOM 716 C CA . PRO A 1 100 ? 2.138 -4.632 -10.457 1.00 95.88 100 PRO A CA 1
ATOM 717 C C . PRO A 1 100 ? 0.950 -5.594 -10.305 1.00 95.88 100 PRO A C 1
ATOM 719 O O . PRO A 1 100 ? -0.013 -5.540 -11.067 1.00 95.88 100 PRO A O 1
ATOM 722 N N . THR A 1 101 ? 1.021 -6.470 -9.300 1.00 96.19 101 THR A N 1
ATOM 723 C CA . THR A 1 101 ? -0.048 -7.420 -8.948 1.00 96.19 101 THR A CA 1
ATOM 724 C C . THR A 1 101 ? -0.527 -7.254 -7.501 1.00 96.19 101 THR A C 1
ATOM 726 O O . THR A 1 101 ? -0.804 -8.246 -6.819 1.00 96.19 101 THR A O 1
ATOM 729 N N . PHE A 1 102 ? -0.575 -6.027 -6.975 1.00 96.44 102 PHE A N 1
ATOM 730 C CA . PHE A 1 102 ? -0.953 -5.786 -5.579 1.00 96.44 102 PHE A CA 1
ATOM 731 C C . PHE A 1 102 ? -2.424 -6.112 -5.318 1.00 96.44 102 PHE A C 1
ATOM 733 O O . PHE A 1 102 ? -2.733 -6.624 -4.244 1.00 96.44 102 PHE A O 1
ATOM 740 N N . SER A 1 103 ? -3.325 -5.906 -6.283 1.00 95.38 103 SER A N 1
ATOM 741 C CA . SER A 1 103 ? -4.734 -6.345 -6.209 1.00 95.38 103 SER A CA 1
ATOM 742 C C . SER A 1 103 ? -4.903 -7.828 -5.865 1.00 95.38 103 SER A C 1
ATOM 744 O O . SER A 1 103 ? -5.825 -8.177 -5.123 1.00 95.38 103 SER A O 1
ATOM 746 N N . LEU A 1 104 ? -3.985 -8.700 -6.300 1.00 95.56 104 LEU A N 1
ATOM 747 C CA . LEU A 1 104 ? -4.011 -10.127 -5.949 1.00 95.56 104 LEU A CA 1
ATOM 748 C C . LEU A 1 104 ? -3.744 -10.379 -4.456 1.00 95.56 104 LEU A C 1
ATOM 750 O O . LEU A 1 104 ? -4.076 -11.444 -3.940 1.00 95.56 104 LEU A O 1
ATOM 754 N N . MET A 1 105 ? -3.161 -9.411 -3.746 1.00 97.44 105 MET A N 1
ATOM 755 C CA . MET A 1 105 ? -2.824 -9.525 -2.326 1.00 97.44 105 MET A CA 1
ATOM 756 C C . MET A 1 105 ? -3.981 -9.146 -1.396 1.00 97.44 105 MET A C 1
ATOM 758 O O . MET A 1 105 ? -3.834 -9.269 -0.183 1.00 97.44 105 MET A O 1
ATOM 762 N N . THR A 1 106 ? -5.133 -8.721 -1.927 1.00 96.38 106 THR A N 1
ATOM 763 C CA . THR A 1 106 ? -6.260 -8.185 -1.139 1.00 96.38 106 THR A CA 1
ATOM 764 C C . THR A 1 106 ? -6.652 -9.085 0.039 1.00 96.38 106 THR A C 1
ATOM 766 O O . THR A 1 106 ? -6.752 -8.614 1.170 1.00 96.38 1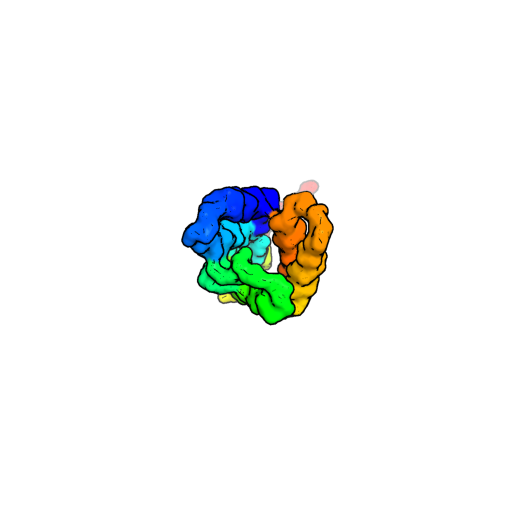06 THR A O 1
ATOM 769 N N . VAL A 1 107 ? -6.809 -10.395 -0.190 1.00 96.75 107 VAL A N 1
ATOM 770 C CA . VAL A 1 107 ? -7.190 -11.355 0.866 1.00 96.75 107 VAL A CA 1
ATOM 771 C C . VAL A 1 107 ? -6.112 -11.455 1.949 1.00 96.75 107 VAL A C 1
ATOM 773 O O . VAL A 1 107 ? -6.419 -11.454 3.140 1.00 96.75 107 VAL A O 1
ATOM 776 N N . ALA A 1 108 ? -4.841 -11.501 1.548 1.00 97.25 108 ALA A N 1
ATOM 777 C CA . ALA A 1 108 ? -3.723 -11.579 2.480 1.00 97.25 108 ALA A CA 1
ATOM 778 C C . ALA A 1 108 ? -3.547 -10.272 3.276 1.00 97.25 108 ALA A C 1
ATOM 780 O O . ALA A 1 108 ? -3.270 -10.316 4.473 1.00 97.25 108 ALA A O 1
ATOM 781 N N . VAL A 1 109 ? -3.772 -9.112 2.649 1.00 96.94 109 VAL A N 1
ATOM 782 C CA . VAL A 1 109 ? -3.755 -7.805 3.320 1.00 96.94 109 VAL A CA 1
ATOM 783 C C . VAL A 1 109 ? -4.902 -7.704 4.326 1.00 96.94 109 VAL A C 1
ATOM 785 O O . VAL A 1 109 ? -4.672 -7.288 5.459 1.00 96.94 109 VAL A O 1
ATOM 788 N N . ALA A 1 110 ? -6.111 -8.150 3.972 1.00 95.50 110 ALA A N 1
ATOM 789 C CA . ALA A 1 110 ? -7.245 -8.188 4.897 1.00 95.50 110 ALA A CA 1
ATOM 790 C C . ALA A 1 110 ? -6.950 -9.075 6.119 1.00 95.50 110 ALA A C 1
ATOM 792 O O . ALA A 1 110 ? -7.201 -8.673 7.257 1.00 95.50 110 ALA A O 1
ATOM 793 N N . ALA A 1 111 ? -6.352 -10.252 5.903 1.00 95.06 111 ALA A N 1
ATOM 794 C CA . ALA A 1 111 ? -5.926 -11.136 6.985 1.00 95.06 111 ALA A CA 1
ATOM 795 C C . ALA A 1 111 ? -4.855 -10.486 7.882 1.00 95.06 111 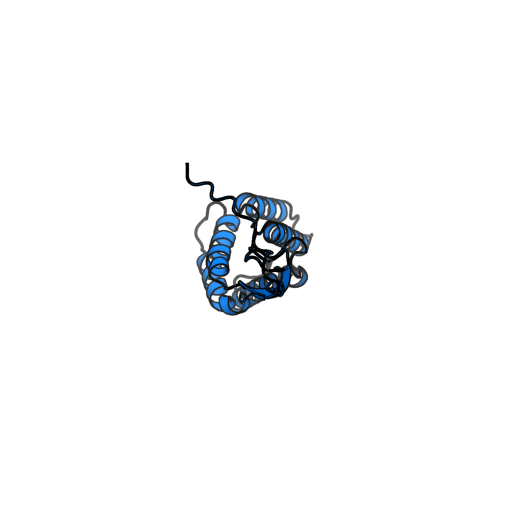ALA A C 1
ATOM 797 O O . ALA A 1 111 ? -4.941 -10.580 9.108 1.00 95.06 111 ALA A O 1
ATOM 798 N N . ALA A 1 112 ? -3.885 -9.779 7.291 1.00 95.19 112 ALA A N 1
ATOM 799 C CA . ALA A 1 112 ? -2.863 -9.045 8.033 1.00 95.19 112 ALA A CA 1
ATOM 800 C C . ALA A 1 112 ? -3.473 -7.930 8.898 1.00 95.19 112 ALA A C 1
ATOM 802 O O . ALA A 1 112 ? -3.170 -7.863 10.089 1.00 95.19 112 ALA A O 1
ATOM 803 N N . ILE A 1 113 ? -4.386 -7.120 8.348 1.00 93.06 113 ILE A N 1
ATOM 804 C CA . ILE A 1 113 ? -5.110 -6.078 9.098 1.00 93.06 113 ILE A CA 1
ATOM 805 C C . ILE A 1 113 ? -5.878 -6.706 10.264 1.00 93.06 113 ILE A C 1
ATOM 807 O O . ILE A 1 113 ? -5.711 -6.285 11.408 1.00 93.06 113 ILE A O 1
ATOM 811 N N . LYS A 1 114 ? -6.661 -7.760 9.997 1.00 91.75 114 LYS A N 1
ATOM 812 C CA . LYS A 1 114 ? -7.455 -8.463 11.014 1.00 91.75 114 LYS A CA 1
ATOM 813 C C . LYS A 1 114 ? -6.584 -9.002 12.151 1.00 91.75 114 LYS A C 1
ATOM 815 O O . LYS A 1 114 ? -6.978 -8.907 13.305 1.00 91.75 114 LYS A O 1
ATOM 820 N N . SER A 1 115 ? -5.385 -9.504 11.845 1.00 91.00 115 SER A N 1
ATOM 821 C CA . SER A 1 115 ? -4.444 -10.004 12.859 1.00 91.00 115 SER A CA 1
ATOM 822 C C . SER A 1 115 ? -3.901 -8.918 13.800 1.00 91.00 115 SER A C 1
ATOM 824 O O . SER A 1 115 ? -3.457 -9.229 14.904 1.00 91.00 115 SER A O 1
ATOM 826 N N . CYS A 1 116 ? -3.938 -7.649 13.380 1.00 89.00 116 CYS A N 1
ATOM 827 C CA . CYS A 1 116 ? -3.490 -6.508 14.177 1.00 89.00 116 CYS A CA 1
ATOM 828 C C . CYS A 1 116 ? -4.603 -5.885 15.032 1.00 89.00 116 CYS A C 1
ATOM 830 O O . CYS A 1 116 ? -4.305 -5.047 15.882 1.00 89.00 116 CYS A O 1
ATOM 832 N N . ILE A 1 117 ? -5.863 -6.278 14.831 1.00 85.50 117 ILE A N 1
ATOM 833 C CA . ILE A 1 117 ? -6.989 -5.831 15.655 1.00 85.50 117 ILE A CA 1
ATOM 834 C C . ILE A 1 117 ? -7.057 -6.745 16.879 1.00 85.50 117 ILE A C 1
ATOM 836 O O . ILE A 1 117 ? -7.346 -7.935 16.773 1.00 85.50 117 ILE A O 1
ATOM 840 N N . THR A 1 118 ? -6.733 -6.196 18.048 1.00 78.81 118 THR A N 1
ATOM 841 C CA . THR A 1 118 ? -6.613 -6.957 19.297 1.00 78.81 118 THR A CA 1
ATOM 842 C C . THR A 1 118 ? -7.118 -6.130 20.475 1.00 78.81 118 THR A C 1
ATOM 844 O O . THR A 1 118 ? -6.897 -4.922 20.512 1.00 78.81 118 THR A O 1
ATOM 847 N N . ASP A 1 119 ? -7.690 -6.797 21.480 1.00 76.12 119 ASP A N 1
ATOM 848 C CA . ASP A 1 119 ? -8.128 -6.169 22.739 1.00 76.12 119 ASP A CA 1
ATOM 849 C C . ASP A 1 119 ? -6.969 -5.884 23.715 1.00 76.12 119 ASP A C 1
ATOM 851 O O . ASP A 1 119 ? -7.160 -5.314 24.788 1.00 76.12 119 ASP A O 1
ATOM 855 N N . LYS A 1 120 ? -5.746 -6.306 23.376 1.00 79.00 120 LYS A N 1
ATOM 856 C CA . LYS A 1 120 ? -4.539 -6.042 24.163 1.00 79.00 120 LYS A CA 1
ATOM 857 C C . LYS A 1 120 ? -3.926 -4.706 23.768 1.00 79.00 120 LYS A C 1
ATOM 859 O O . LYS A 1 120 ? -3.884 -4.351 22.592 1.00 79.00 120 LYS A O 1
ATOM 864 N N . THR A 1 121 ? -3.343 -4.022 24.746 1.00 78.00 121 THR A N 1
ATOM 865 C CA . THR A 1 121 ? -2.504 -2.847 24.501 1.00 78.00 121 THR A CA 1
ATOM 866 C C . THR A 1 121 ? -1.290 -3.237 23.658 1.00 78.00 121 THR A C 1
ATOM 868 O O . THR A 1 121 ? -0.493 -4.083 24.063 1.00 78.00 121 THR A O 1
ATOM 871 N N . VAL A 1 122 ? -1.140 -2.602 22.496 1.00 81.94 122 VAL A N 1
ATOM 872 C CA . VAL A 1 122 ? -0.001 -2.786 21.588 1.00 81.94 122 VAL A CA 1
ATOM 873 C C . VAL A 1 122 ? 0.873 -1.535 21.624 1.00 81.94 122 VAL A C 1
ATOM 875 O O . VAL A 1 122 ? 0.384 -0.422 21.436 1.00 81.94 122 VAL A O 1
ATOM 878 N N . GLU A 1 123 ? 2.177 -1.711 21.837 1.00 80.00 123 GLU A N 1
ATOM 879 C CA . GLU A 1 123 ? 3.153 -0.630 21.697 1.00 80.00 123 GLU A CA 1
ATOM 880 C C . GLU A 1 123 ? 3.312 -0.265 20.208 1.00 80.00 123 GLU A C 1
ATOM 882 O O . GLU A 1 123 ? 3.565 -1.136 19.376 1.00 80.00 123 GLU A O 1
ATOM 887 N N . LYS A 1 124 ? 3.149 1.021 19.858 1.00 84.56 124 LYS A N 1
ATOM 888 C CA . LYS A 1 124 ? 3.188 1.538 18.470 1.00 84.56 124 LYS A CA 1
ATOM 889 C C . LYS A 1 124 ? 2.234 0.784 17.514 1.00 84.56 124 LYS A C 1
ATOM 891 O O . LYS A 1 124 ? 2.685 0.099 16.586 1.00 84.56 124 LYS A O 1
ATOM 896 N N . PRO A 1 125 ? 0.906 0.917 17.695 1.00 87.25 125 PRO A N 1
ATOM 897 C CA . PRO A 1 125 ? -0.084 0.152 16.932 1.00 87.25 125 PRO A CA 1
ATOM 898 C C . PRO A 1 125 ? -0.009 0.406 15.417 1.00 87.25 125 PRO A C 1
ATOM 900 O O . PRO A 1 125 ? -0.064 -0.544 14.638 1.00 87.25 125 PRO A O 1
ATOM 903 N N . TYR A 1 126 ? 0.214 1.653 14.983 1.00 90.75 126 TYR A N 1
ATOM 904 C CA . TYR A 1 126 ? 0.330 1.982 13.555 1.00 90.75 126 TYR A CA 1
ATOM 905 C C . TYR A 1 126 ? 1.559 1.351 12.903 1.00 90.75 126 TYR A C 1
ATOM 907 O O . TYR A 1 126 ? 1.453 0.783 11.818 1.00 90.75 126 TYR A O 1
ATOM 915 N N . LYS A 1 127 ? 2.719 1.375 13.573 1.00 92.88 127 LYS A N 1
ATOM 916 C CA . LYS A 1 127 ? 3.922 0.692 13.081 1.00 92.88 127 LYS A CA 1
ATOM 917 C C . LYS A 1 127 ? 3.675 -0.804 12.899 1.00 92.88 127 LYS A C 1
ATOM 919 O O . LYS A 1 127 ? 4.089 -1.369 11.889 1.00 92.88 127 LYS A O 1
ATOM 924 N N . THR A 1 128 ? 3.001 -1.435 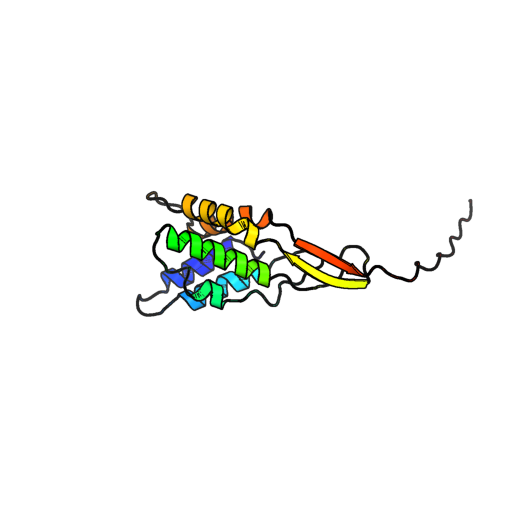13.859 1.00 92.00 128 THR A N 1
ATOM 925 C CA . THR A 1 128 ? 2.659 -2.863 13.800 1.00 92.00 128 THR A CA 1
ATOM 926 C C . THR A 1 128 ? 1.740 -3.164 12.615 1.00 92.00 128 THR A C 1
ATOM 928 O O . THR A 1 128 ? 2.058 -4.043 11.813 1.00 92.00 128 THR A O 1
ATOM 931 N N . LEU A 1 129 ? 0.672 -2.378 12.445 1.00 92.00 129 LEU A N 1
ATOM 932 C CA . LEU A 1 129 ? -0.263 -2.497 11.326 1.00 92.00 129 LEU A CA 1
ATOM 933 C C . LEU A 1 129 ? 0.440 -2.347 9.969 1.00 92.00 129 LEU A C 1
ATOM 935 O O . LEU A 1 129 ? 0.338 -3.223 9.109 1.00 92.00 129 LEU A O 1
ATOM 939 N N . PHE A 1 130 ? 1.188 -1.259 9.773 1.00 94.12 130 PHE A N 1
ATOM 940 C CA . PHE A 1 130 ? 1.841 -0.994 8.491 1.00 94.12 130 PHE A CA 1
ATOM 941 C C . PHE A 1 130 ? 2.941 -1.994 8.174 1.00 94.12 130 PHE A C 1
ATOM 943 O O . PHE A 1 130 ? 3.082 -2.374 7.016 1.00 94.12 130 PHE A O 1
ATOM 950 N N . LYS A 1 131 ? 3.660 -2.496 9.183 1.00 94.62 131 LYS A N 1
ATOM 951 C CA . LYS A 1 131 ? 4.625 -3.580 8.993 1.00 94.62 131 LYS A CA 1
ATOM 952 C C . LYS A 1 131 ? 3.948 -4.864 8.506 1.00 94.62 131 LYS A C 1
ATOM 954 O O . LYS A 1 131 ? 4.478 -5.519 7.614 1.00 94.62 131 LYS A O 1
ATOM 959 N N . ALA A 1 132 ? 2.796 -5.229 9.073 1.00 95.19 132 ALA A N 1
ATOM 960 C CA . ALA A 1 132 ? 2.056 -6.419 8.655 1.00 95.19 132 ALA A CA 1
ATOM 961 C C . ALA A 1 132 ? 1.568 -6.299 7.201 1.00 95.19 132 ALA A C 1
ATOM 963 O O . ALA A 1 132 ? 1.774 -7.216 6.407 1.00 95.19 132 ALA A O 1
ATOM 964 N N . ILE A 1 133 ? 1.008 -5.142 6.833 1.00 95.38 133 ILE A N 1
ATOM 965 C CA . ILE A 1 133 ? 0.581 -4.845 5.458 1.00 95.38 133 ILE A CA 1
ATOM 966 C C . ILE A 1 133 ? 1.783 -4.850 4.499 1.00 95.38 133 ILE A C 1
ATOM 968 O O . ILE A 1 133 ? 1.740 -5.512 3.465 1.00 95.38 133 ILE A O 1
ATOM 972 N N . GLU A 1 134 ? 2.875 -4.159 4.843 1.00 95.06 134 GLU A N 1
ATOM 973 C CA . GLU A 1 134 ? 4.086 -4.073 4.017 1.00 95.06 134 GLU A CA 1
ATOM 974 C C . GLU A 1 134 ? 4.700 -5.455 3.758 1.00 95.06 134 GLU A C 1
ATOM 976 O O . GLU A 1 134 ? 5.114 -5.741 2.635 1.00 95.06 134 GLU A O 1
ATOM 981 N N . ASN A 1 135 ? 4.728 -6.332 4.766 1.00 95.81 135 ASN A N 1
ATOM 982 C CA . ASN A 1 135 ? 5.228 -7.698 4.611 1.00 95.81 135 ASN A CA 1
ATOM 983 C C . ASN A 1 135 ? 4.440 -8.486 3.560 1.00 95.81 135 ASN A C 1
ATOM 985 O O . ASN A 1 135 ? 5.045 -9.228 2.793 1.00 95.81 135 ASN A O 1
ATOM 989 N N . VAL A 1 136 ? 3.117 -8.309 3.504 1.00 97.06 136 VAL A N 1
ATOM 990 C CA . VAL A 1 136 ? 2.279 -8.931 2.472 1.00 97.06 136 VAL A CA 1
ATOM 991 C C . VAL A 1 136 ? 2.533 -8.283 1.113 1.00 97.06 136 VAL A C 1
ATOM 993 O O . VAL A 1 136 ? 2.802 -8.986 0.143 1.00 97.06 136 VAL A O 1
ATOM 996 N N . LEU A 1 137 ? 2.510 -6.950 1.028 1.00 94.69 137 LEU A N 1
ATOM 997 C CA . LEU A 1 137 ? 2.691 -6.234 -0.240 1.00 94.69 137 LEU A CA 1
ATOM 998 C C . LEU A 1 137 ? 4.046 -6.527 -0.897 1.00 94.69 137 LEU A C 1
ATOM 1000 O O . LEU A 1 137 ? 4.122 -6.606 -2.117 1.00 94.69 137 LEU A O 1
ATOM 1004 N N . LYS A 1 138 ? 5.104 -6.761 -0.112 1.00 94.25 138 LYS A N 1
ATOM 1005 C CA . LYS A 1 138 ? 6.427 -7.169 -0.620 1.00 94.25 138 LYS A CA 1
ATOM 1006 C C . LYS A 1 138 ? 6.444 -8.525 -1.328 1.00 94.25 138 LYS A C 1
ATOM 1008 O O . LYS A 1 138 ? 7.421 -8.820 -2.008 1.00 94.25 138 LYS A O 1
ATOM 1013 N N . THR A 1 139 ? 5.406 -9.343 -1.166 1.00 94.75 139 THR A N 1
ATOM 1014 C CA . THR A 1 139 ? 5.262 -10.615 -1.892 1.00 94.75 139 THR A CA 1
ATOM 1015 C C . THR A 1 139 ? 4.578 -10.452 -3.251 1.00 94.75 139 THR A C 1
ATOM 1017 O O . THR A 1 139 ? 4.604 -11.379 -4.059 1.00 94.75 139 THR A O 1
ATOM 1020 N N . ALA A 1 140 ? 3.995 -9.279 -3.535 1.00 94.38 140 ALA A N 1
ATOM 1021 C CA . ALA A 1 140 ? 3.440 -8.977 -4.846 1.00 94.38 140 ALA A CA 1
ATOM 1022 C C . ALA A 1 140 ? 4.549 -8.899 -5.902 1.00 94.38 140 ALA A C 1
ATOM 1024 O O . ALA A 1 140 ? 5.666 -8.455 -5.636 1.00 94.38 140 ALA A O 1
ATOM 1025 N N . THR A 1 141 ? 4.220 -9.295 -7.129 1.00 95.19 141 THR A N 1
ATOM 1026 C CA . THR A 1 141 ? 5.140 -9.184 -8.260 1.00 95.19 141 THR A CA 1
ATOM 1027 C C . THR A 1 141 ? 4.933 -7.847 -8.959 1.00 95.19 141 THR A C 1
ATOM 1029 O O . THR A 1 141 ? 3.804 -7.393 -9.140 1.00 95.19 141 THR A O 1
ATOM 1032 N N . VAL A 1 142 ? 6.030 -7.219 -9.380 1.00 95.25 142 VAL A N 1
ATOM 1033 C CA . VAL A 1 142 ? 6.000 -6.051 -10.263 1.00 95.25 142 VAL A CA 1
ATOM 1034 C C . VAL A 1 142 ? 6.778 -6.399 -11.516 1.00 95.25 142 VAL A C 1
ATOM 1036 O O . VAL A 1 142 ? 8.000 -6.526 -11.485 1.00 95.25 142 VAL A O 1
ATOM 1039 N N . THR A 1 143 ? 6.057 -6.594 -12.616 1.00 95.81 143 THR A N 1
ATOM 1040 C CA . THR A 1 143 ? 6.667 -6.929 -13.903 1.00 95.81 143 THR A CA 1
ATOM 1041 C C . THR A 1 143 ? 7.104 -5.649 -14.600 1.00 95.81 143 THR A C 1
ATOM 1043 O O . THR A 1 143 ? 6.293 -4.745 -14.800 1.00 95.81 143 THR A O 1
ATOM 1046 N N . ILE A 1 144 ? 8.376 -5.582 -14.985 1.00 94.38 144 ILE A N 1
ATOM 1047 C CA . ILE A 1 144 ? 8.954 -4.476 -15.750 1.00 94.38 144 ILE A CA 1
ATOM 1048 C C . ILE A 1 144 ? 9.232 -4.972 -17.162 1.00 94.38 144 ILE A C 1
ATOM 1050 O O . ILE A 1 144 ? 9.870 -6.007 -17.346 1.00 94.38 144 ILE A O 1
ATOM 1054 N N . THR A 1 145 ? 8.777 -4.226 -18.161 1.00 94.62 145 THR A N 1
ATOM 1055 C CA . THR A 1 145 ? 9.115 -4.493 -19.559 1.00 94.62 145 THR A CA 1
ATOM 1056 C C . THR A 1 145 ? 10.011 -3.380 -20.067 1.00 94.62 145 THR A C 1
ATOM 1058 O O . THR A 1 145 ? 9.642 -2.206 -20.010 1.00 94.62 145 THR A O 1
ATOM 1061 N N . GLU A 1 146 ? 11.179 -3.759 -20.576 1.00 93.62 146 GLU A N 1
ATOM 1062 C CA . GLU A 1 146 ? 12.157 -2.853 -21.170 1.00 93.62 146 GLU A CA 1
ATOM 1063 C C . GLU A 1 146 ? 12.337 -3.160 -22.658 1.00 93.62 146 GLU A C 1
ATOM 1065 O O . GLU A 1 146 ? 12.312 -4.319 -23.077 1.00 93.62 146 GLU A O 1
ATOM 1070 N N . THR A 1 147 ? 12.561 -2.124 -23.461 1.00 91.06 147 THR A N 1
ATOM 1071 C CA . THR A 1 147 ? 13.036 -2.292 -24.836 1.00 91.06 147 THR A CA 1
ATOM 1072 C C . THR A 1 147 ? 14.539 -2.528 -24.807 1.00 91.06 147 THR A C 1
ATOM 1074 O O . THR A 1 147 ? 15.284 -1.703 -24.277 1.00 91.06 147 THR A O 1
ATOM 1077 N N . MET A 1 148 ? 15.001 -3.628 -25.398 1.00 87.88 148 MET A N 1
ATOM 1078 C CA . MET A 1 148 ? 16.432 -3.913 -25.507 1.00 87.88 148 MET A CA 1
ATOM 1079 C C . MET A 1 148 ? 17.093 -3.044 -26.588 1.00 87.88 148 MET A C 1
ATOM 1081 O O . MET A 1 148 ? 16.436 -2.684 -27.570 1.00 87.88 148 MET A O 1
ATOM 1085 N N . PRO A 1 149 ? 18.391 -2.717 -26.456 1.00 82.06 149 PRO A N 1
ATOM 1086 C CA . PRO A 1 149 ? 19.134 -2.071 -27.529 1.00 82.06 149 PRO A CA 1
ATOM 1087 C C . PRO A 1 149 ? 19.057 -2.911 -28.810 1.00 82.06 149 PRO A C 1
ATOM 1089 O O . PRO A 1 149 ? 19.377 -4.097 -28.805 1.00 82.06 149 PRO A O 1
ATOM 1092 N N . THR A 1 150 ? 18.641 -2.301 -29.918 1.00 76.44 150 THR A N 1
ATOM 1093 C CA . THR A 1 150 ? 18.579 -2.965 -31.233 1.00 76.44 150 THR A CA 1
ATOM 1094 C C . THR A 1 150 ? 19.918 -2.943 -31.968 1.00 76.44 150 THR A C 1
ATOM 1096 O O . THR A 1 150 ? 20.080 -3.623 -32.977 1.00 76.44 150 THR A O 1
ATOM 1099 N N . THR A 1 151 ? 20.879 -2.164 -31.468 1.00 70.50 151 THR A N 1
ATOM 1100 C CA . THR A 1 151 ? 22.235 -2.066 -32.009 1.00 70.50 151 THR A CA 1
ATOM 1101 C C . THR A 1 151 ? 23.191 -2.745 -31.029 1.00 70.50 151 THR A C 1
ATOM 1103 O O . THR A 1 151 ? 23.250 -2.314 -29.873 1.00 70.50 151 THR A O 1
ATOM 1106 N N . PRO A 1 152 ? 23.938 -3.785 -31.444 1.00 61.53 152 PRO A N 1
ATOM 1107 C CA . PRO A 1 152 ? 24.997 -4.354 -30.620 1.00 61.53 152 PRO A CA 1
ATOM 1108 C C . PRO A 1 152 ? 25.983 -3.253 -30.201 1.00 61.53 152 PRO A C 1
ATOM 1110 O O . PRO A 1 152 ? 26.265 -2.367 -31.016 1.00 61.53 152 PRO A O 1
ATOM 1113 N N . PRO A 1 153 ? 26.530 -3.277 -28.971 1.00 62.16 153 PRO A N 1
ATOM 1114 C CA . PRO A 1 153 ? 27.642 -2.399 -28.639 1.00 62.16 153 PRO A CA 1
ATOM 1115 C C . PRO A 1 153 ? 28.753 -2.627 -29.667 1.00 62.16 153 PRO A C 1
ATOM 1117 O O . PRO A 1 153 ? 29.077 -3.772 -29.993 1.00 62.16 153 PRO A O 1
ATOM 1120 N N . SER A 1 154 ? 29.299 -1.541 -30.219 1.00 62.84 154 SER A N 1
ATOM 1121 C CA . SER A 1 154 ? 30.412 -1.647 -31.162 1.00 62.84 154 SER A CA 1
ATOM 1122 C C . SER A 1 154 ? 31.532 -2.446 -30.489 1.00 62.84 154 SER A C 1
ATOM 1124 O O . SER A 1 154 ? 31.853 -2.134 -29.337 1.00 62.84 154 SER A O 1
ATOM 1126 N N . PRO A 1 155 ? 32.124 -3.459 -31.151 1.00 60.31 155 PRO A N 1
ATOM 1127 C CA . PRO A 1 155 ? 33.263 -4.171 -30.596 1.00 60.31 155 PRO A CA 1
ATOM 1128 C C . PRO A 1 155 ? 34.327 -3.150 -30.198 1.00 60.31 155 PRO A C 1
ATOM 1130 O O . PRO A 1 155 ? 34.779 -2.362 -31.031 1.00 60.31 155 PRO A O 1
ATOM 1133 N N . GLY A 1 156 ? 34.684 -3.119 -28.915 1.00 57.34 156 GLY A N 1
ATOM 1134 C CA . GLY A 1 156 ? 35.857 -2.377 -28.483 1.00 57.34 156 GLY A CA 1
ATOM 1135 C C . GLY A 1 156 ? 37.078 -3.005 -29.143 1.00 57.34 156 GLY A C 1
ATOM 1136 O O . GLY A 1 156 ? 37.212 -4.228 -29.160 1.00 57.34 156 GLY A O 1
ATOM 1137 N N . THR A 1 157 ? 37.970 -2.192 -29.701 1.00 59.34 157 THR A N 1
ATOM 1138 C CA . THR A 1 157 ? 39.305 -2.666 -30.063 1.00 59.34 157 THR A CA 1
ATOM 1139 C C . THR A 1 157 ? 39.998 -3.098 -28.777 1.00 59.34 157 THR A C 1
ATOM 1141 O O . THR A 1 157 ? 40.379 -2.250 -27.976 1.00 59.34 157 THR A O 1
ATOM 1144 N N . PHE A 1 158 ? 40.119 -4.403 -28.559 1.00 52.38 158 PHE A N 1
ATOM 1145 C CA . PHE A 1 158 ? 41.020 -4.965 -27.561 1.00 52.38 158 PHE A CA 1
ATOM 1146 C C . PHE A 1 158 ? 42.438 -4.905 -28.141 1.00 52.38 158 PHE A C 1
ATOM 1148 O O . PHE A 1 158 ? 42.714 -5.628 -29.101 1.00 52.38 158 PHE A O 1
ATOM 1155 N N . PRO A 1 159 ? 43.368 -4.088 -27.617 1.00 62.22 159 PRO A N 1
ATOM 1156 C CA . PRO A 1 159 ? 44.771 -4.404 -27.768 1.00 62.22 159 PRO A CA 1
ATOM 1157 C C . PRO A 1 159 ? 45.087 -5.487 -26.733 1.00 62.22 159 PRO A C 1
ATOM 1159 O O . PRO A 1 159 ? 45.537 -5.189 -25.631 1.00 62.22 159 PRO A O 1
ATOM 1162 N N . GLU A 1 160 ? 44.831 -6.756 -27.051 1.00 53.44 160 GLU A N 1
ATOM 1163 C CA . GLU A 1 160 ? 45.571 -7.819 -26.367 1.00 53.44 160 GLU A CA 1
ATOM 1164 C C . GLU A 1 160 ? 47.006 -7.778 -26.902 1.00 53.44 160 GLU A C 1
ATOM 1166 O O . GLU A 1 160 ? 47.357 -8.450 -27.869 1.00 53.44 160 GLU A O 1
ATOM 1171 N N . THR A 1 161 ? 47.855 -6.939 -26.310 1.00 54.50 161 THR A N 1
ATOM 1172 C CA . THR A 1 161 ? 49.292 -7.198 -26.363 1.00 54.50 161 THR A CA 1
ATOM 1173 C C . THR A 1 161 ? 49.587 -8.282 -25.343 1.00 54.50 161 THR A C 1
ATOM 1175 O O . THR A 1 161 ? 49.564 -8.025 -24.141 1.00 54.50 161 THR A O 1
ATOM 1178 N N . LEU A 1 162 ? 49.855 -9.492 -25.831 1.00 45.81 162 LEU A N 1
ATOM 1179 C CA . LEU A 1 162 ? 50.589 -10.493 -25.068 1.00 45.81 162 LEU A CA 1
ATOM 1180 C C . LEU A 1 162 ? 51.958 -9.893 -24.713 1.00 45.81 162 LEU A C 1
ATOM 1182 O O . LEU A 1 162 ? 52.746 -9.594 -25.613 1.00 45.81 162 LEU A O 1
ATOM 1186 N N . SER A 1 163 ? 52.221 -9.703 -23.422 1.00 50.88 163 SER A N 1
ATOM 1187 C CA . SER A 1 163 ? 53.551 -9.426 -22.868 1.00 50.88 163 SER A CA 1
ATOM 1188 C C . SER A 1 163 ? 53.824 -10.368 -21.714 1.00 50.88 163 SER A C 1
ATOM 1190 O O . SER A 1 163 ? 52.936 -10.423 -20.831 1.00 50.88 163 SER A O 1
#

Foldseek 3Di:
DPDLVQLLVQVVVLVVPDPVPDQSLLVNLVSVQVRQQPDDDAQWHQVVFFDSVLRSPLVPDDPDLVSLLSNLQSVLNRNQRRTDGDCHDPQFPGWPDKGKDSNVLSVVLSVLQNVLDDPDDDDSSSSSSVVSNVVSSVPIDIDIDGHHDPDDDDDDPDPPPDD

pLDDT: mean 87.41, std 11.3, range [45.81, 97.44]

Secondary structure (DSSP, 8-state):
---HHHHHHHHHHHHHT--SSS--HHHHHHHHHHHHHT--BTTEE-TT---GGGTTTTTSS-S-HHHHHHHHHHHHHHHHHS-EE-S-SSS-SEEEEEEE-GGGGHHHHHHHHHHH--SS--SSHHHHHHHHHHHHHTTS-EEEEEEPPSSPPPPP-------